Protein AF-A0A9W8CP28-F1 (afdb_monomer_lite)

InterPro domains:
  IPR032880 CSC1/OSCA1-like, N-terminal transmembrane domain [PF13967] (22-167)
  IPR045122 Calcium permeable stress-gated cation channel 1-like [PTHR13018] (22-177)

Organism: NCBI:txid147472

Sequence (177 aa):
MASTSLTDSDSSSTKTNSVHVFLSSLVFNAAISAAILLLFCILRPRFKRVYAPRTYAVERARRSTPISNGLFSWIPAVLRVPDEQIIRRCGLDTYMFLRGMRLMLIISSVVSLLSAATILPINILGSKGLTGLDSLSIGNVDSKSSRLWVHVGFFALAVVWTMWCIVGELRIYTHLR

Radius of gyration: 24.68 Å; chains: 1; bounding box: 68×32×60 Å

pLDDT: mean 82.08, std 12.23, range [45.78, 97.0]

Structure (mmCIF, N/CA/C/O backbone):
data_AF-A0A9W8CP28-F1
#
_entry.id   AF-A0A9W8CP28-F1
#
loop_
_atom_site.group_PDB
_atom_site.id
_atom_site.type_symbol
_atom_site.label_atom_id
_atom_site.label_alt_id
_atom_site.label_comp_id
_atom_site.label_asym_id
_atom_site.label_entity_id
_atom_site.label_seq_id
_atom_site.pdbx_PDB_ins_code
_atom_site.Cartn_x
_atom_site.Cartn_y
_atom_site.Cartn_z
_atom_site.occupancy
_atom_site.B_iso_or_equiv
_atom_site.auth_seq_id
_atom_site.auth_comp_id
_atom_site.auth_asym_id
_atom_site.auth_atom_id
_atom_site.pdbx_PDB_model_num
ATOM 1 N N . MET A 1 1 ? -45.025 -3.515 27.347 1.00 45.78 1 MET A N 1
ATOM 2 C CA . MET A 1 1 ? -43.976 -4.551 27.184 1.00 45.78 1 MET A CA 1
ATOM 3 C C . MET A 1 1 ? -43.840 -5.100 25.755 1.00 45.78 1 MET A C 1
ATOM 5 O O . MET A 1 1 ? -42.853 -5.769 25.507 1.00 45.78 1 MET A O 1
ATOM 9 N N . ALA A 1 2 ? -44.738 -4.802 24.800 1.00 46.94 2 ALA A N 1
ATOM 10 C CA . ALA A 1 2 ? -44.661 -5.332 23.424 1.00 46.94 2 ALA A CA 1
ATOM 11 C C . ALA A 1 2 ? -43.821 -4.494 22.429 1.00 46.94 2 ALA A C 1
ATOM 13 O O . ALA A 1 2 ? -43.570 -4.938 21.317 1.00 46.94 2 ALA A O 1
ATOM 14 N N . SER A 1 3 ? -43.382 -3.290 22.805 1.00 51.31 3 SER A N 1
ATOM 15 C CA . SER A 1 3 ? -42.703 -2.363 21.883 1.00 51.31 3 SER A CA 1
ATOM 16 C C . SER A 1 3 ? -41.205 -2.648 21.698 1.00 51.31 3 SER A C 1
ATOM 18 O O . SER A 1 3 ? -40.625 -2.205 20.716 1.00 51.31 3 SER A O 1
ATOM 20 N N . THR A 1 4 ? -40.579 -3.390 22.617 1.00 54.34 4 THR A N 1
ATOM 21 C CA . THR A 1 4 ? -39.125 -3.638 22.619 1.00 54.34 4 THR A CA 1
ATOM 22 C C . THR A 1 4 ? -38.706 -4.763 21.660 1.00 54.34 4 THR A C 1
ATOM 24 O O . THR A 1 4 ? -37.580 -4.767 21.172 1.00 54.34 4 THR A O 1
ATOM 27 N N . SER A 1 5 ? -39.603 -5.703 21.332 1.00 52.44 5 SER A N 1
ATOM 28 C CA . SER A 1 5 ? -39.292 -6.836 20.440 1.00 52.44 5 SER A CA 1
ATOM 29 C C . SER A 1 5 ? -39.252 -6.454 18.954 1.00 52.44 5 SER A C 1
ATOM 31 O O . SER A 1 5 ? -38.481 -7.034 18.186 1.00 52.44 5 SER A O 1
ATOM 33 N N . LEU A 1 6 ? -40.045 -5.458 18.543 1.00 55.81 6 LEU A N 1
ATOM 34 C CA . LEU A 1 6 ? -40.057 -4.949 17.167 1.00 55.81 6 LEU A CA 1
ATOM 35 C C . LEU A 1 6 ? -38.771 -4.172 16.845 1.00 55.81 6 LEU A C 1
ATOM 37 O O . LEU A 1 6 ? -38.193 -4.359 15.779 1.00 55.81 6 LEU A O 1
ATOM 41 N N . THR A 1 7 ? -38.261 -3.380 17.794 1.00 60.81 7 THR A N 1
ATOM 42 C CA . THR A 1 7 ? -37.027 -2.594 17.621 1.00 60.81 7 THR A CA 1
ATOM 43 C C . THR A 1 7 ? -35.757 -3.451 17.547 1.00 60.81 7 THR A C 1
ATOM 45 O O . THR A 1 7 ? -34.843 -3.132 16.786 1.00 60.81 7 THR A O 1
ATOM 48 N N . ASP A 1 8 ? -35.690 -4.566 18.283 1.00 60.75 8 ASP A N 1
ATOM 49 C CA . ASP A 1 8 ? -34.542 -5.487 18.211 1.00 60.75 8 ASP A CA 1
ATOM 50 C C . ASP A 1 8 ? -34.526 -6.308 16.910 1.00 60.75 8 ASP A C 1
ATOM 52 O O . ASP A 1 8 ? -33.460 -6.586 16.347 1.00 60.75 8 ASP A O 1
ATOM 56 N N . SER A 1 9 ? -35.705 -6.636 16.378 1.00 63.22 9 SER A N 1
ATOM 57 C CA . SER A 1 9 ? -35.840 -7.351 15.103 1.00 63.22 9 SER A CA 1
ATOM 58 C C . SER A 1 9 ? -35.436 -6.470 13.909 1.00 63.22 9 SER A C 1
ATOM 60 O O . SER A 1 9 ? -34.682 -6.914 13.043 1.00 63.22 9 SER A O 1
ATOM 62 N N . ASP A 1 10 ? -35.839 -5.195 13.897 1.00 65.50 10 ASP A N 1
ATOM 63 C CA . ASP A 1 10 ? -35.449 -4.245 12.841 1.00 65.50 10 ASP A CA 1
ATOM 64 C C . ASP A 1 10 ? -33.951 -3.902 12.874 1.00 65.50 10 ASP A C 1
ATOM 66 O O . ASP A 1 10 ? -33.292 -3.812 11.830 1.00 65.50 10 ASP A O 1
ATOM 70 N N . SER A 1 11 ? -33.373 -3.750 14.072 1.00 66.06 11 SER A N 1
ATOM 71 C CA . SER A 1 11 ? -31.951 -3.418 14.209 1.00 66.06 11 SER A CA 1
ATOM 72 C C . SER A 1 11 ? -31.034 -4.583 13.813 1.00 66.06 11 SER A C 1
ATOM 74 O O . SER A 1 11 ? -30.004 -4.366 13.174 1.00 66.06 11 SER A O 1
ATOM 76 N N . SER A 1 12 ? -31.405 -5.826 14.133 1.00 69.25 12 SER A N 1
ATOM 77 C CA . SER A 1 12 ? -30.654 -7.022 13.724 1.00 69.25 12 SER A CA 1
ATOM 78 C C . SER A 1 12 ? -30.769 -7.295 12.218 1.00 69.25 12 SER A C 1
ATOM 80 O O . SER A 1 12 ? -29.756 -7.578 11.567 1.00 69.25 12 SER A O 1
ATOM 82 N N . SER A 1 13 ? -31.958 -7.108 11.636 1.00 73.38 13 SER A N 1
ATOM 83 C CA . SER 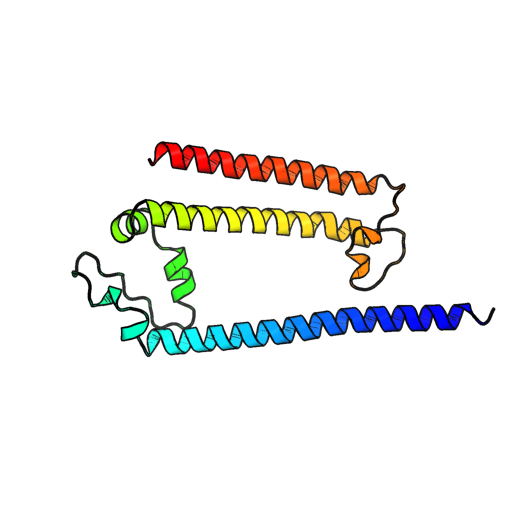A 1 13 ? -32.172 -7.180 10.185 1.00 73.38 13 SER A CA 1
ATOM 84 C C . SER A 1 13 ? -31.322 -6.139 9.442 1.00 73.38 13 SER A C 1
ATOM 86 O O . SER A 1 13 ? -30.549 -6.478 8.550 1.00 73.38 13 SER A O 1
ATOM 88 N N . THR A 1 14 ? -31.333 -4.872 9.866 1.00 74.69 14 THR A N 1
ATOM 89 C CA . THR A 1 14 ? -30.543 -3.809 9.211 1.00 74.69 14 THR A CA 1
ATOM 90 C C . THR A 1 14 ? -29.034 -4.096 9.233 1.00 74.69 14 THR A C 1
ATOM 92 O O . THR A 1 14 ? -28.352 -3.932 8.222 1.00 74.69 14 THR A O 1
ATOM 95 N N . LYS A 1 15 ? -28.499 -4.601 10.353 1.00 74.75 15 LYS A N 1
ATOM 96 C CA . LYS A 1 15 ? -27.067 -4.930 10.489 1.00 74.75 15 LYS A CA 1
ATOM 97 C C . LYS A 1 15 ? -26.629 -6.093 9.598 1.00 74.75 15 LYS A C 1
ATOM 99 O O . LYS A 1 15 ? -25.545 -6.036 9.014 1.00 74.75 15 LYS A O 1
ATOM 104 N N . THR A 1 16 ? -27.456 -7.137 9.489 1.00 79.12 16 THR A N 1
ATOM 105 C CA . THR A 1 16 ? -27.187 -8.268 8.584 1.00 79.12 16 THR A CA 1
ATOM 106 C C . THR A 1 16 ? -27.224 -7.811 7.125 1.00 79.12 16 THR A C 1
ATOM 108 O O . THR A 1 16 ? -26.310 -8.116 6.361 1.00 79.12 16 THR A O 1
ATOM 111 N N . ASN A 1 17 ? -28.179 -6.959 6.753 1.00 86.38 17 ASN A N 1
ATOM 112 C CA . ASN A 1 17 ? -28.223 -6.366 5.418 1.00 86.38 17 ASN A CA 1
ATOM 113 C C . ASN A 1 17 ? -26.945 -5.566 5.087 1.00 86.38 17 ASN A C 1
ATOM 115 O O . ASN A 1 17 ? -26.370 -5.758 4.016 1.00 86.38 17 ASN A O 1
ATOM 119 N N . SER A 1 18 ? -26.425 -4.749 6.011 1.00 86.81 18 SER A N 1
ATOM 120 C CA . SER A 1 18 ? -25.201 -3.956 5.787 1.00 86.81 18 SER A CA 1
ATOM 121 C C . SER A 1 18 ? -23.958 -4.806 5.490 1.00 86.81 18 SER A C 1
ATOM 123 O O . SER A 1 18 ? -23.210 -4.494 4.560 1.00 86.81 18 SER A O 1
ATOM 125 N N . VAL A 1 19 ? -23.733 -5.901 6.234 1.00 88.62 19 VAL A N 1
ATOM 126 C CA . VAL A 1 19 ? -22.593 -6.804 5.961 1.00 88.62 19 VAL A CA 1
ATOM 127 C C . VAL A 1 19 ? -22.745 -7.505 4.610 1.00 88.62 19 VAL A C 1
ATOM 129 O O . VAL A 1 19 ? -21.764 -7.650 3.881 1.00 88.62 19 VAL A O 1
ATOM 132 N N . HIS A 1 20 ? -23.972 -7.881 4.238 1.00 90.75 20 HIS A N 1
ATOM 133 C CA . HIS A 1 20 ? -24.264 -8.513 2.952 1.00 90.75 20 HIS A CA 1
ATOM 134 C C . HIS A 1 20 ? -24.059 -7.556 1.771 1.00 90.75 20 HIS A C 1
ATOM 136 O O . HIS A 1 20 ? -23.476 -7.951 0.758 1.00 90.75 20 HIS A O 1
ATOM 142 N N . VAL A 1 21 ? -24.475 -6.293 1.899 1.00 92.06 21 VAL A N 1
ATOM 143 C CA . VAL A 1 21 ? -24.253 -5.252 0.880 1.00 92.06 21 VAL A CA 1
ATOM 144 C C . VAL A 1 21 ? -22.759 -4.981 0.693 1.00 92.06 21 VAL A C 1
ATOM 146 O O . VAL A 1 21 ? -22.275 -4.916 -0.443 1.00 92.06 21 VAL A O 1
ATOM 149 N N . PHE A 1 22 ? -22.009 -4.886 1.795 1.00 92.88 22 PHE A N 1
ATOM 150 C CA . PHE A 1 22 ? -20.556 -4.726 1.752 1.00 92.88 22 PHE A CA 1
ATOM 151 C C . PHE A 1 22 ? -19.876 -5.913 1.058 1.00 92.88 22 PHE A C 1
ATOM 153 O O . PHE A 1 22 ? -19.086 -5.715 0.135 1.00 92.88 22 PHE A O 1
ATOM 160 N N . LEU A 1 23 ? -20.222 -7.145 1.446 1.00 93.62 23 LEU A N 1
ATOM 161 C CA . LEU A 1 23 ? -19.641 -8.356 0.867 1.00 93.62 23 LEU A CA 1
ATOM 162 C C . LEU A 1 23 ? -19.962 -8.489 -0.628 1.00 93.62 23 LEU A C 1
ATOM 164 O O . LEU A 1 23 ? -19.076 -8.806 -1.419 1.00 93.62 23 LEU A O 1
ATOM 168 N N . SER A 1 24 ? -21.199 -8.188 -1.028 1.00 95.56 24 SER A N 1
ATOM 169 C CA . SER A 1 24 ? -21.618 -8.226 -2.435 1.00 95.56 24 SER A CA 1
ATOM 170 C C . SER A 1 24 ? -20.819 -7.233 -3.279 1.00 95.56 24 SER A C 1
ATOM 172 O O . SER A 1 24 ? -20.309 -7.583 -4.344 1.00 95.56 24 SER A O 1
ATOM 174 N N . SER A 1 25 ? -20.634 -6.012 -2.767 1.00 95.81 25 SER A N 1
ATOM 175 C CA . SER A 1 25 ? -19.831 -4.979 -3.427 1.00 95.81 25 SER A CA 1
ATOM 176 C C . SER A 1 25 ? -18.356 -5.377 -3.508 1.00 95.81 25 SER A C 1
ATOM 178 O O . SER A 1 25 ? -17.718 -5.172 -4.541 1.00 95.81 25 SER A O 1
ATOM 180 N N . LEU A 1 26 ? -17.808 -5.976 -2.448 1.00 95.94 26 LEU A N 1
ATOM 181 C CA . LEU A 1 26 ? -16.424 -6.441 -2.411 1.00 95.94 26 LEU A CA 1
ATOM 182 C C . LEU A 1 26 ? -16.172 -7.527 -3.463 1.00 95.94 26 LEU A C 1
ATOM 184 O O . LEU A 1 26 ? -15.222 -7.417 -4.236 1.00 95.94 26 LEU A O 1
ATOM 188 N N . VAL A 1 27 ? -17.040 -8.541 -3.527 1.00 96.69 27 VAL A N 1
ATOM 189 C CA . VAL A 1 27 ? -16.932 -9.643 -4.497 1.00 96.69 27 VAL A CA 1
ATOM 190 C C . VAL A 1 27 ? -17.072 -9.126 -5.925 1.00 96.69 27 VAL A C 1
ATOM 192 O O . VAL A 1 27 ? -16.262 -9.477 -6.779 1.00 96.69 27 VAL A O 1
ATOM 195 N N . PHE A 1 28 ? -18.050 -8.256 -6.184 1.00 96.88 28 PHE A N 1
ATOM 196 C CA . PHE A 1 28 ? -18.270 -7.686 -7.512 1.00 96.88 28 PHE A CA 1
ATOM 197 C C . PHE A 1 28 ? -17.058 -6.880 -8.006 1.00 96.88 28 PHE A C 1
ATOM 199 O O . PHE A 1 28 ? -16.547 -7.126 -9.101 1.00 96.88 28 PHE A O 1
ATOM 206 N N . ASN A 1 29 ? -16.537 -5.969 -7.178 1.00 96.88 29 ASN A N 1
ATOM 207 C CA . ASN A 1 29 ? -15.361 -5.170 -7.530 1.00 96.88 29 ASN A CA 1
ATOM 208 C C . ASN A 1 29 ? -14.097 -6.035 -7.670 1.00 96.88 29 ASN A C 1
ATOM 210 O O . ASN A 1 29 ? -13.306 -5.834 -8.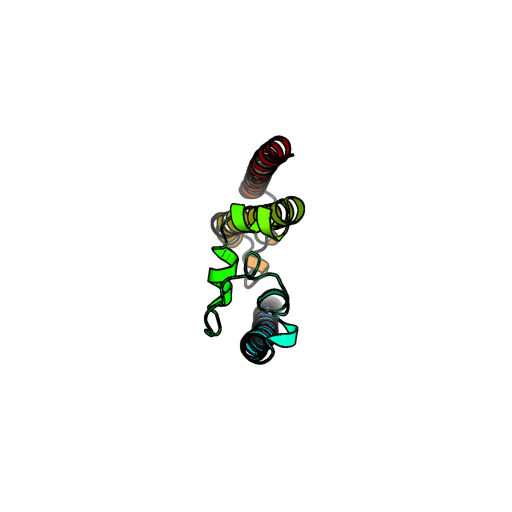595 1.00 96.88 29 ASN A O 1
ATOM 214 N N . ALA A 1 30 ? -13.916 -7.028 -6.795 1.00 97.00 30 ALA A N 1
ATOM 215 C CA . ALA A 1 30 ? -12.800 -7.966 -6.885 1.00 97.00 30 ALA A CA 1
ATOM 216 C C . ALA A 1 30 ? -12.863 -8.811 -8.167 1.00 97.00 30 ALA A C 1
ATOM 218 O O . ALA A 1 30 ? -11.835 -9.006 -8.815 1.00 97.00 30 ALA A O 1
ATOM 219 N N . ALA A 1 31 ? -14.055 -9.257 -8.574 1.00 96.69 31 ALA A N 1
ATOM 220 C CA . ALA A 1 31 ? -14.257 -10.016 -9.804 1.00 96.69 31 ALA A CA 1
ATOM 221 C C . ALA A 1 31 ? -13.914 -9.186 -11.050 1.00 96.69 31 ALA A C 1
ATOM 223 O O . ALA A 1 31 ? -13.198 -9.670 -11.926 1.00 96.69 31 ALA A O 1
ATOM 224 N N . ILE A 1 32 ? -14.353 -7.923 -11.109 1.00 96.81 32 ILE A N 1
ATOM 225 C CA . ILE A 1 32 ? -14.008 -7.009 -12.211 1.00 96.81 32 ILE A CA 1
ATOM 226 C C . ILE A 1 32 ? -12.497 -6.766 -12.261 1.00 96.81 32 ILE A C 1
ATOM 228 O O . ILE A 1 32 ? -11.888 -6.875 -13.326 1.00 96.81 32 ILE A O 1
ATOM 232 N N . SER A 1 33 ? -11.877 -6.488 -11.112 1.00 95.25 33 SER A N 1
ATOM 233 C CA . SER A 1 33 ? -10.426 -6.301 -11.010 1.00 95.25 33 SER A CA 1
ATOM 234 C C . SER A 1 33 ? -9.664 -7.538 -11.500 1.00 95.25 33 SER A C 1
ATOM 236 O O . SER A 1 33 ? -8.766 -7.431 -12.338 1.00 95.25 33 SER A O 1
ATOM 238 N N . ALA A 1 34 ? -10.079 -8.732 -11.067 1.00 94.62 34 ALA A N 1
ATOM 239 C CA . ALA A 1 34 ? -9.494 -9.990 -11.512 1.00 94.62 34 ALA A CA 1
ATOM 240 C C . ALA A 1 34 ? -9.680 -10.210 -13.021 1.00 94.62 34 ALA A C 1
ATOM 242 O O . ALA A 1 34 ? -8.725 -10.587 -13.696 1.00 94.62 34 ALA A O 1
ATOM 243 N N . ALA A 1 35 ? -10.861 -9.924 -13.576 1.00 95.06 35 ALA A N 1
ATOM 244 C CA . ALA A 1 35 ? -11.123 -10.053 -15.007 1.00 95.06 35 ALA A CA 1
ATOM 245 C C . ALA A 1 35 ? -10.216 -9.135 -15.844 1.00 95.06 35 ALA A C 1
ATOM 247 O O . ALA A 1 35 ? -9.621 -9.585 -16.825 1.00 95.06 35 ALA A O 1
ATOM 248 N N . ILE A 1 36 ? -10.045 -7.875 -15.430 1.00 93.19 36 ILE A N 1
ATOM 249 C CA . ILE A 1 36 ? -9.153 -6.918 -16.102 1.00 93.19 36 ILE A CA 1
ATOM 250 C C . ILE A 1 36 ? -7.689 -7.359 -15.981 1.00 93.19 36 ILE A C 1
ATOM 252 O O . ILE A 1 36 ? -6.951 -7.314 -16.967 1.00 93.19 36 ILE A O 1
ATOM 256 N N . LEU A 1 37 ? -7.260 -7.830 -14.806 1.00 91.00 37 LEU A N 1
ATOM 257 C CA . LEU A 1 37 ? -5.903 -8.344 -14.605 1.00 91.00 37 LEU A CA 1
ATOM 258 C C . LEU A 1 37 ? -5.632 -9.588 -15.453 1.00 91.00 37 LEU A C 1
ATOM 260 O O . LEU A 1 37 ? -4.568 -9.687 -16.061 1.00 91.00 37 LEU A O 1
ATOM 264 N N . LEU A 1 38 ? -6.586 -10.514 -15.545 1.00 89.94 38 LEU A N 1
ATOM 265 C CA . LEU A 1 38 ? -6.483 -11.694 -16.404 1.00 89.94 38 LEU A CA 1
ATOM 266 C C . LEU A 1 38 ? -6.416 -11.296 -17.878 1.00 89.94 38 LEU A C 1
ATOM 268 O O . LEU A 1 38 ? -5.544 -11.782 -18.601 1.00 89.94 38 LEU A O 1
ATOM 272 N N . LEU A 1 39 ? -7.264 -10.358 -18.309 1.00 90.38 39 LEU A N 1
ATOM 273 C CA . LEU A 1 39 ? -7.223 -9.811 -19.661 1.00 90.38 39 LEU A CA 1
ATOM 274 C C . LEU A 1 39 ? -5.850 -9.192 -19.954 1.00 90.38 39 LEU A C 1
ATOM 276 O O . LEU A 1 39 ? -5.235 -9.517 -20.968 1.00 90.38 39 LEU A O 1
ATOM 280 N N . PHE A 1 40 ? -5.311 -8.381 -19.042 1.00 87.00 40 PHE A N 1
ATOM 281 C CA . PHE A 1 40 ? -3.965 -7.821 -19.161 1.00 87.00 40 PHE A CA 1
ATOM 282 C C . PHE A 1 40 ? -2.888 -8.912 -19.250 1.00 87.00 40 PHE A C 1
ATOM 284 O O . PHE A 1 40 ? -2.010 -8.842 -20.114 1.00 87.00 40 PHE A O 1
ATOM 291 N N . CYS A 1 41 ? -2.971 -9.952 -18.416 1.00 84.25 41 CYS A N 1
ATOM 292 C CA . CYS A 1 41 ? -2.020 -11.064 -18.424 1.00 84.25 41 CYS A CA 1
ATOM 293 C C . CYS A 1 41 ? -2.050 -11.859 -19.742 1.00 84.25 41 CYS A C 1
ATOM 295 O O . CYS A 1 41 ? -1.010 -12.374 -20.149 1.00 84.25 41 CYS A O 1
ATOM 297 N N . ILE A 1 42 ? -3.196 -11.920 -20.435 1.00 84.31 42 ILE A N 1
ATOM 298 C CA . ILE A 1 42 ? -3.348 -12.564 -21.753 1.00 84.31 42 ILE A CA 1
ATOM 299 C C . ILE A 1 42 ? -2.891 -11.638 -22.894 1.00 84.31 42 ILE A C 1
ATOM 301 O O . ILE A 1 42 ? -2.196 -12.075 -23.815 1.00 84.31 42 ILE A O 1
ATOM 305 N N . LEU A 1 43 ? -3.250 -10.350 -22.848 1.00 83.38 43 LEU A N 1
ATOM 306 C CA . LEU A 1 43 ? -2.917 -9.371 -23.890 1.00 83.38 43 LEU A CA 1
ATOM 307 C C . LEU A 1 43 ? -1.422 -9.034 -23.913 1.00 83.38 43 LEU A C 1
ATOM 309 O O . LEU A 1 43 ? -0.843 -8.906 -24.994 1.00 83.38 43 LEU A O 1
ATOM 313 N N . ARG A 1 44 ? -0.780 -8.942 -22.742 1.00 79.31 44 ARG A N 1
ATOM 314 C CA . ARG A 1 44 ? 0.643 -8.605 -22.589 1.00 79.31 44 ARG A CA 1
ATOM 315 C C . ARG A 1 44 ? 1.584 -9.493 -23.428 1.00 79.31 44 ARG A C 1
ATOM 317 O O . ARG A 1 44 ? 2.392 -8.934 -24.172 1.00 79.31 44 ARG A O 1
ATOM 324 N N . PRO A 1 45 ? 1.539 -10.840 -23.353 1.00 74.75 45 PRO A N 1
ATOM 325 C CA . PRO A 1 45 ? 2.394 -11.701 -24.171 1.00 74.75 45 PRO A CA 1
ATOM 326 C C . PRO A 1 45 ? 1.954 -11.769 -25.641 1.00 74.75 45 PRO A C 1
ATOM 328 O O . PRO A 1 45 ? 2.805 -12.005 -26.501 1.00 74.75 45 PRO A O 1
ATOM 331 N N . ARG A 1 46 ? 0.663 -11.547 -25.940 1.00 76.88 46 ARG A N 1
ATOM 332 C CA . ARG A 1 46 ? 0.101 -11.632 -27.300 1.00 76.88 46 ARG A CA 1
ATOM 333 C C . ARG A 1 46 ? 0.420 -10.396 -28.150 1.00 76.88 46 ARG A C 1
ATOM 335 O O . ARG A 1 46 ? 0.780 -10.536 -29.314 1.00 76.88 46 ARG A O 1
ATOM 342 N N . PHE A 1 47 ? 0.360 -9.195 -27.570 1.00 77.12 47 PHE A N 1
ATOM 343 C CA . PHE A 1 47 ? 0.562 -7.918 -28.269 1.00 77.12 47 PHE A CA 1
ATOM 344 C C . PHE A 1 47 ? 1.869 -7.217 -27.865 1.00 77.12 47 PHE A C 1
ATOM 346 O O . PHE A 1 47 ? 1.883 -6.052 -27.462 1.00 77.12 47 PHE A O 1
ATOM 353 N N . LYS A 1 48 ? 3.009 -7.900 -28.036 1.00 66.38 48 LYS A N 1
ATOM 354 C CA . LYS A 1 48 ? 4.350 -7.354 -27.723 1.00 66.38 48 LYS A CA 1
ATOM 355 C C . LYS A 1 48 ? 4.659 -6.028 -28.433 1.00 66.38 48 LYS A C 1
ATOM 357 O O . LYS A 1 48 ? 5.396 -5.210 -27.893 1.00 66.38 48 LYS A O 1
ATOM 362 N N . ARG A 1 49 ? 4.067 -5.792 -29.610 1.00 66.25 49 ARG A N 1
ATOM 363 C CA . ARG A 1 49 ? 4.206 -4.542 -30.378 1.00 66.25 49 ARG A CA 1
ATOM 364 C C . ARG A 1 49 ? 3.635 -3.318 -29.649 1.00 66.25 49 ARG A C 1
ATOM 366 O O . ARG A 1 49 ? 4.1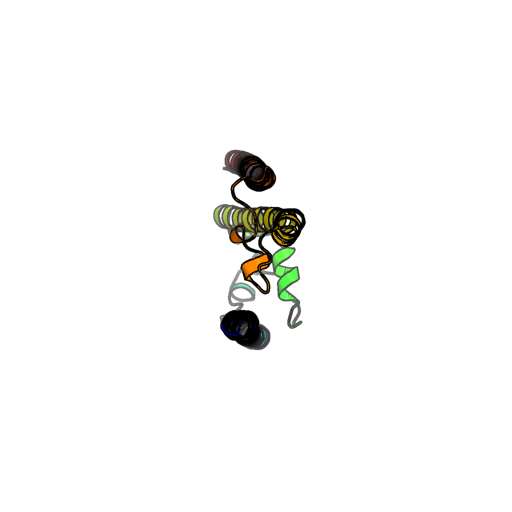88 -2.235 -29.778 1.00 66.25 49 ARG A O 1
ATOM 373 N N . VAL A 1 50 ? 2.556 -3.495 -28.885 1.00 73.88 50 VAL A N 1
ATOM 374 C CA . VAL A 1 50 ? 1.884 -2.410 -28.147 1.00 73.88 50 VAL A CA 1
ATOM 375 C C . VAL A 1 50 ? 2.436 -2.299 -26.723 1.00 73.88 50 VAL A C 1
ATOM 377 O O . VAL A 1 50 ? 2.742 -1.204 -26.267 1.00 73.88 50 VAL A O 1
ATOM 380 N N . TYR A 1 51 ? 2.632 -3.432 -26.038 1.00 71.56 51 TYR A N 1
ATOM 381 C CA . TYR A 1 51 ? 3.010 -3.455 -24.616 1.00 71.56 51 TYR A CA 1
ATOM 382 C C . TYR A 1 51 ? 4.523 -3.499 -24.344 1.00 71.56 51 TYR A C 1
ATOM 384 O O . TYR A 1 51 ? 4.946 -3.236 -23.220 1.00 71.56 51 TYR A O 1
ATOM 392 N N . ALA A 1 52 ? 5.356 -3.836 -25.334 1.00 68.56 52 ALA A N 1
ATOM 393 C CA . ALA A 1 52 ? 6.809 -3.943 -25.173 1.00 68.56 52 ALA A CA 1
ATOM 394 C C . ALA A 1 52 ? 7.620 -3.349 -26.351 1.00 68.56 52 ALA A C 1
ATOM 396 O O . ALA A 1 52 ? 8.597 -3.968 -26.788 1.00 68.56 52 ALA A O 1
ATOM 397 N N . PRO A 1 53 ? 7.298 -2.136 -26.857 1.00 65.12 53 PRO A N 1
ATOM 398 C CA . PRO A 1 53 ? 8.040 -1.530 -27.968 1.00 65.12 53 PRO A CA 1
ATOM 399 C C . PRO A 1 53 ? 9.524 -1.330 -27.624 1.00 65.12 53 PRO A C 1
ATOM 401 O O . PRO A 1 53 ? 10.409 -1.564 -28.447 1.00 65.12 53 PRO A O 1
ATOM 404 N N . ARG A 1 54 ? 9.815 -1.001 -26.358 1.00 62.78 54 ARG A N 1
ATOM 405 C CA . ARG A 1 54 ? 11.176 -0.783 -25.842 1.00 62.78 54 ARG A CA 1
ATOM 406 C C . ARG A 1 54 ? 12.036 -2.052 -25.750 1.00 62.78 54 ARG A C 1
ATOM 408 O O . ARG A 1 54 ? 13.243 -1.944 -25.555 1.00 62.78 54 ARG A O 1
ATOM 415 N N . THR A 1 55 ? 11.457 -3.242 -25.918 1.00 61.38 55 THR A N 1
ATOM 416 C CA . THR A 1 55 ? 12.209 -4.508 -25.897 1.00 61.38 55 THR A CA 1
ATOM 417 C C . THR A 1 55 ? 12.888 -4.805 -27.237 1.00 61.38 55 THR A C 1
ATOM 419 O O . THR A 1 55 ? 13.917 -5.476 -27.251 1.00 61.38 55 THR A O 1
ATOM 422 N N . TYR A 1 56 ? 12.377 -4.279 -28.357 1.00 61.12 56 TYR A N 1
ATOM 423 C CA . TYR A 1 56 ? 12.944 -4.527 -29.691 1.00 61.12 56 TYR A CA 1
ATOM 424 C C . TYR A 1 56 ? 13.381 -3.256 -30.434 1.00 61.12 56 TYR A C 1
ATOM 426 O O . TYR A 1 56 ? 14.351 -3.323 -31.188 1.00 61.12 56 TYR A O 1
ATOM 434 N N . ALA A 1 57 ? 12.733 -2.110 -30.193 1.00 60.91 57 ALA A N 1
ATOM 435 C CA . ALA A 1 57 ? 12.998 -0.857 -30.910 1.00 60.91 57 ALA A CA 1
ATOM 436 C C . ALA A 1 57 ? 14.211 -0.064 -30.385 1.00 60.91 57 ALA A C 1
ATOM 438 O O . ALA A 1 57 ? 14.613 0.918 -30.996 1.00 60.91 57 ALA A O 1
ATOM 439 N N . VAL A 1 58 ? 14.785 -0.467 -29.247 1.00 60.91 58 VAL A N 1
ATOM 440 C CA . VAL A 1 58 ? 15.917 0.216 -28.604 1.00 60.91 58 VAL A CA 1
ATOM 441 C C . VAL A 1 58 ? 17.222 -0.553 -28.872 1.00 60.91 58 VAL A C 1
ATOM 443 O O . VAL A 1 58 ? 17.204 -1.787 -28.961 1.00 60.91 58 VAL A O 1
ATOM 446 N N . GLU A 1 59 ? 18.338 0.182 -28.987 1.00 58.91 59 GLU A N 1
ATOM 447 C CA . GLU A 1 59 ? 19.727 -0.303 -29.108 1.00 58.91 59 GLU A CA 1
ATOM 448 C C . GLU A 1 59 ? 19.983 -1.546 -28.239 1.00 58.91 59 GLU A C 1
ATOM 450 O O . GLU A 1 59 ? 19.563 -1.594 -27.077 1.00 58.91 59 GLU A O 1
ATOM 455 N N . ARG A 1 60 ? 20.706 -2.549 -28.762 1.00 59.41 60 ARG A N 1
ATOM 456 C CA . ARG A 1 60 ? 20.909 -3.858 -28.100 1.00 59.41 60 ARG A CA 1
ATOM 457 C C . ARG A 1 60 ? 21.454 -3.726 -26.668 1.00 59.41 60 ARG A C 1
ATOM 459 O O . ARG A 1 60 ? 21.062 -4.502 -25.803 1.00 59.41 60 ARG A O 1
ATOM 466 N N . ALA A 1 61 ? 22.261 -2.694 -26.404 1.00 58.84 61 ALA A N 1
ATOM 467 C CA . ALA A 1 61 ? 22.826 -2.363 -25.092 1.00 58.84 61 ALA A CA 1
ATOM 468 C C . ALA A 1 61 ? 21.824 -1.768 -24.073 1.00 58.84 61 ALA A C 1
ATOM 470 O O . ALA A 1 61 ? 22.099 -1.753 -22.874 1.00 58.84 61 ALA A O 1
ATOM 471 N N . ARG A 1 62 ? 20.664 -1.272 -24.524 1.00 60.00 62 ARG A N 1
ATOM 472 C CA . ARG A 1 62 ? 19.594 -0.682 -23.693 1.00 60.00 62 ARG A CA 1
ATOM 473 C C . ARG A 1 62 ? 18.312 -1.531 -23.664 1.00 60.00 62 ARG A C 1
ATOM 475 O O . ARG A 1 62 ? 17.360 -1.151 -22.981 1.00 60.00 62 ARG A O 1
ATOM 482 N N . ARG A 1 63 ? 18.267 -2.691 -24.336 1.00 64.88 63 ARG A N 1
ATOM 483 C CA . ARG A 1 63 ? 17.106 -3.609 -24.313 1.00 64.88 63 ARG A CA 1
ATOM 484 C C . ARG A 1 63 ? 16.863 -4.181 -22.919 1.00 64.88 63 ARG A C 1
ATOM 486 O O . ARG A 1 63 ? 17.808 -4.515 -22.200 1.00 64.88 63 ARG A O 1
ATOM 493 N N . SER A 1 64 ? 15.605 -4.224 -22.486 1.00 62.38 64 SER A N 1
ATOM 494 C CA . SER A 1 64 ? 15.204 -4.916 -21.254 1.00 62.38 64 SER A CA 1
ATOM 495 C C . SER A 1 64 ? 15.302 -6.429 -21.453 1.00 62.38 64 SER A C 1
ATOM 497 O O . SER A 1 64 ? 15.083 -6.922 -22.561 1.00 62.38 64 SER A O 1
ATOM 499 N N . THR A 1 65 ? 15.666 -7.170 -20.402 1.00 63.16 65 THR A N 1
ATOM 500 C CA . THR A 1 65 ? 15.670 -8.635 -20.461 1.00 63.16 65 THR A CA 1
ATOM 501 C C . THR A 1 65 ? 14.253 -9.129 -20.773 1.00 63.16 65 THR A C 1
ATOM 503 O O . THR A 1 65 ? 13.278 -8.590 -20.237 1.00 63.16 65 THR A O 1
ATOM 506 N N . PRO A 1 66 ? 14.097 -10.112 -21.676 1.00 61.62 66 PRO A N 1
ATOM 507 C CA . PRO A 1 66 ? 12.785 -10.651 -21.990 1.00 61.62 66 PRO A CA 1
ATOM 508 C C . PRO A 1 66 ? 12.208 -11.315 -20.737 1.00 61.62 66 PRO A C 1
ATOM 510 O O . PRO A 1 66 ? 12.786 -12.246 -20.181 1.00 61.62 66 PRO A O 1
ATOM 513 N N . ILE A 1 67 ? 11.067 -10.808 -20.278 1.00 66.00 67 ILE A N 1
ATOM 514 C CA . ILE A 1 67 ? 10.338 -11.371 -19.141 1.00 66.00 67 ILE A CA 1
ATOM 515 C C . ILE A 1 67 ? 9.700 -12.688 -19.599 1.00 66.00 67 ILE A C 1
ATOM 517 O O . ILE A 1 67 ? 9.156 -12.752 -20.703 1.00 66.00 67 ILE A O 1
ATOM 521 N N . SER A 1 68 ? 9.758 -13.734 -18.769 1.00 66.88 68 SER A N 1
ATOM 522 C CA . SER A 1 68 ? 9.178 -15.040 -19.106 1.00 66.88 68 SER A CA 1
ATOM 523 C C . SER A 1 68 ? 7.673 -14.931 -19.393 1.00 66.88 68 SER A C 1
ATOM 525 O O . SER A 1 68 ? 6.993 -14.049 -18.869 1.00 66.88 68 SER A O 1
ATOM 527 N N . ASN A 1 69 ? 7.128 -15.832 -20.214 1.00 64.19 69 ASN A N 1
ATOM 528 C CA . ASN A 1 69 ? 5.730 -15.778 -20.673 1.00 64.19 69 ASN A CA 1
ATOM 529 C C . ASN A 1 69 ? 4.692 -16.230 -19.616 1.00 64.19 69 ASN A C 1
ATOM 531 O O . ASN A 1 69 ? 3.549 -16.500 -19.969 1.00 64.19 69 ASN A O 1
ATOM 535 N N . GLY A 1 70 ? 5.066 -16.353 -18.338 1.00 72.38 70 GLY A N 1
ATOM 536 C CA . GLY A 1 70 ? 4.120 -16.703 -17.274 1.00 72.38 70 GLY A CA 1
ATOM 537 C C . GLY A 1 70 ? 3.067 -15.611 -17.047 1.00 72.38 70 GLY A C 1
ATOM 538 O O . GLY A 1 70 ? 3.361 -14.423 -17.170 1.00 72.38 70 GLY A O 1
ATOM 539 N N . LEU A 1 71 ? 1.845 -16.000 -16.669 1.00 69.19 71 LEU A N 1
ATOM 540 C CA . LEU A 1 71 ? 0.735 -15.059 -16.441 1.00 69.19 71 LEU A CA 1
ATOM 541 C C . LEU A 1 71 ? 1.065 -14.012 -15.359 1.00 69.19 71 LEU A C 1
ATOM 543 O O . LEU A 1 71 ? 0.791 -12.833 -15.543 1.00 69.19 71 LEU A O 1
ATOM 547 N N . PHE A 1 72 ? 1.754 -14.412 -14.287 1.00 77.25 72 PHE A N 1
ATOM 548 C CA . PHE A 1 72 ? 2.165 -13.521 -13.190 1.00 77.25 72 PHE A CA 1
ATOM 549 C C . PHE A 1 72 ? 3.679 -13.306 -13.094 1.00 77.25 72 PHE A C 1
ATOM 551 O O . PHE A 1 72 ? 4.155 -12.673 -12.155 1.00 77.25 72 PHE A O 1
ATOM 558 N N . SER A 1 73 ? 4.462 -13.796 -14.060 1.00 78.06 73 SER A N 1
ATOM 559 C CA . SER A 1 73 ? 5.931 -13.687 -14.031 1.00 78.06 73 SER A CA 1
ATOM 560 C C . SER A 1 73 ? 6.436 -12.241 -14.080 1.00 78.06 73 SER A C 1
ATOM 562 O O . SER A 1 73 ? 7.577 -11.962 -13.716 1.00 78.06 73 SER A O 1
ATOM 564 N N . TRP A 1 74 ? 5.588 -11.313 -14.526 1.00 78.88 74 TRP A N 1
ATOM 565 C CA . TRP A 1 74 ? 5.906 -9.896 -14.628 1.00 78.88 74 TRP A CA 1
ATOM 566 C C . TRP A 1 74 ? 5.952 -9.191 -13.277 1.00 78.88 74 TRP A C 1
ATOM 568 O O . TRP A 1 74 ? 6.738 -8.263 -13.133 1.00 78.88 74 TRP A O 1
ATOM 578 N N . ILE A 1 75 ? 5.185 -9.648 -12.284 1.00 81.94 75 ILE A N 1
ATOM 579 C CA . ILE A 1 75 ? 5.153 -9.044 -10.946 1.00 81.94 75 ILE A CA 1
ATOM 580 C C . ILE A 1 75 ? 6.536 -9.127 -10.277 1.00 81.94 75 ILE A C 1
ATOM 582 O O . ILE A 1 75 ? 7.114 -8.079 -9.982 1.00 81.94 75 ILE A O 1
ATOM 586 N N . PRO A 1 76 ? 7.146 -10.320 -10.091 1.00 78.44 76 PRO A N 1
ATOM 587 C CA . PRO A 1 76 ? 8.480 -10.403 -9.509 1.00 78.44 76 PRO A CA 1
ATOM 588 C C . PRO A 1 76 ? 9.543 -9.802 -10.432 1.00 78.44 76 PRO A C 1
ATOM 590 O O . PRO A 1 76 ? 10.532 -9.279 -9.935 1.00 78.44 76 PRO A O 1
ATOM 593 N N . ALA A 1 77 ? 9.353 -9.840 -11.756 1.00 78.75 77 ALA A N 1
ATOM 594 C CA . ALA A 1 77 ? 10.294 -9.227 -12.690 1.00 78.75 77 ALA A CA 1
ATOM 595 C C . ALA A 1 77 ? 10.343 -7.698 -12.557 1.00 78.75 77 ALA A C 1
ATOM 597 O O . ALA A 1 77 ? 11.417 -7.131 -12.703 1.00 78.75 77 ALA A O 1
ATOM 598 N N . VAL A 1 78 ? 9.213 -7.046 -12.265 1.00 80.69 78 VAL A N 1
ATOM 599 C CA . VAL A 1 78 ? 9.135 -5.595 -12.030 1.00 80.69 78 VAL A CA 1
ATOM 600 C C . VAL A 1 78 ? 9.644 -5.233 -10.635 1.00 80.69 78 VAL A C 1
ATOM 602 O O . VAL A 1 78 ? 10.359 -4.249 -10.486 1.00 80.69 78 VAL A O 1
ATOM 605 N N . LEU A 1 79 ? 9.333 -6.042 -9.619 1.00 79.81 79 LEU A N 1
ATOM 606 C CA . LEU A 1 79 ? 9.749 -5.768 -8.239 1.00 79.81 79 LEU A CA 1
ATOM 607 C C . LEU A 1 79 ? 11.230 -6.067 -7.961 1.00 79.81 79 LEU A C 1
ATOM 609 O O . LEU A 1 79 ? 11.788 -5.513 -7.020 1.00 79.81 79 LEU A O 1
ATOM 613 N N . ARG A 1 80 ? 11.867 -6.949 -8.742 1.00 80.50 80 ARG A N 1
ATOM 614 C CA . ARG A 1 80 ? 13.283 -7.335 -8.579 1.00 80.50 80 ARG A CA 1
ATOM 615 C C . ARG A 1 80 ? 14.237 -6.591 -9.515 1.00 80.50 80 ARG A C 1
ATOM 617 O O . ARG A 1 80 ? 15.392 -6.998 -9.634 1.00 80.50 80 ARG A O 1
ATOM 624 N N . VAL A 1 81 ? 13.781 -5.551 -10.216 1.00 81.81 81 VAL A N 1
ATOM 625 C CA . VAL A 1 81 ? 14.689 -4.748 -11.047 1.00 81.81 81 VAL A CA 1
ATOM 626 C C . VAL A 1 81 ? 15.674 -4.025 -10.122 1.00 81.81 81 VAL A C 1
ATOM 628 O O . VAL A 1 81 ? 15.221 -3.335 -9.213 1.00 81.81 81 VAL A O 1
ATOM 631 N N . PRO A 1 82 ? 16.994 -4.170 -10.330 1.00 83.88 82 PRO A N 1
ATOM 632 C CA . PRO A 1 82 ? 17.978 -3.495 -9.497 1.00 83.88 82 PRO A CA 1
ATOM 633 C C . PRO A 1 82 ? 17.977 -1.988 -9.763 1.00 83.88 82 PRO A C 1
ATOM 635 O O . PRO A 1 82 ? 17.858 -1.540 -10.911 1.00 83.88 82 PRO A O 1
ATOM 638 N N . ASP A 1 83 ? 18.138 -1.224 -8.689 1.00 85.75 83 ASP A N 1
ATOM 639 C CA . ASP A 1 83 ? 18.058 0.234 -8.660 1.00 85.75 83 ASP A CA 1
ATOM 640 C C . ASP A 1 83 ? 19.013 0.891 -9.675 1.00 85.75 83 ASP A C 1
ATOM 642 O O . ASP A 1 83 ? 18.631 1.820 -10.392 1.00 85.75 83 ASP A O 1
ATOM 646 N N . GLU A 1 84 ? 20.221 0.345 -9.853 1.00 84.50 84 GLU A N 1
ATOM 647 C CA . GLU A 1 84 ? 21.226 0.867 -10.789 1.00 84.50 84 GLU A CA 1
ATOM 648 C C . GLU A 1 84 ? 20.760 0.769 -12.248 1.00 84.50 84 GLU A C 1
ATOM 650 O O . GLU A 1 84 ? 21.044 1.640 -13.078 1.00 84.50 84 GLU A O 1
ATOM 655 N N . GLN A 1 85 ? 20.016 -0.291 -12.586 1.00 82.81 85 GLN A N 1
ATOM 656 C CA . GLN A 1 85 ? 19.464 -0.447 -13.931 1.00 82.81 85 GLN A CA 1
ATOM 657 C C . GLN A 1 85 ? 18.328 0.539 -14.189 1.00 82.81 85 GLN A C 1
ATOM 659 O O . GLN A 1 85 ? 18.194 1.006 -15.324 1.00 82.81 85 GLN A O 1
ATOM 664 N N . ILE A 1 86 ? 17.535 0.867 -13.166 1.00 85.19 86 ILE A N 1
ATOM 665 C CA . ILE A 1 86 ? 16.464 1.865 -13.260 1.00 85.19 86 ILE A CA 1
ATOM 666 C C . ILE A 1 86 ? 17.080 3.238 -13.532 1.00 85.19 86 ILE A C 1
ATOM 668 O O . ILE A 1 86 ? 16.703 3.882 -14.511 1.00 85.19 86 ILE A O 1
ATOM 672 N N . ILE A 1 87 ? 18.096 3.632 -12.758 1.00 85.88 87 ILE A N 1
ATOM 673 C CA . ILE A 1 87 ? 18.788 4.919 -12.926 1.00 85.88 87 ILE A CA 1
ATOM 674 C C . ILE A 1 87 ? 19.397 5.027 -14.331 1.00 85.88 87 ILE A C 1
ATOM 676 O O . ILE A 1 87 ? 19.189 6.017 -15.030 1.00 85.88 87 ILE A O 1
ATOM 680 N N . ARG A 1 88 ? 20.090 3.984 -14.806 1.00 84.44 88 ARG A N 1
ATOM 681 C CA . ARG A 1 88 ? 20.756 4.002 -16.120 1.00 84.44 88 ARG A CA 1
ATOM 682 C C . ARG A 1 88 ? 19.784 4.003 -17.311 1.00 84.44 88 ARG A C 1
ATOM 684 O O . ARG A 1 88 ? 20.127 4.521 -18.375 1.00 84.44 88 ARG A O 1
ATOM 691 N N . ARG A 1 89 ? 18.606 3.377 -17.184 1.00 82.00 89 ARG A N 1
ATOM 692 C CA . ARG A 1 89 ? 17.641 3.206 -18.294 1.00 82.00 89 ARG A CA 1
ATOM 693 C C . ARG A 1 89 ? 16.544 4.267 -18.312 1.00 82.00 89 ARG A C 1
ATOM 695 O O . ARG A 1 89 ? 16.156 4.696 -19.396 1.00 82.00 89 ARG A O 1
ATOM 702 N N . CYS A 1 90 ? 16.036 4.640 -17.143 1.00 83.75 90 CYS A N 1
ATOM 703 C CA . CYS A 1 90 ? 14.892 5.536 -16.969 1.00 83.75 90 CYS A CA 1
ATOM 704 C C . CYS A 1 90 ? 15.289 6.906 -16.404 1.00 83.75 90 CYS A C 1
ATOM 706 O O . CYS A 1 90 ? 14.493 7.835 -16.470 1.00 83.75 90 CYS A O 1
ATOM 708 N N . GLY A 1 91 ? 16.521 7.049 -15.913 1.00 88.81 91 GLY A N 1
ATOM 709 C CA . GLY A 1 91 ? 17.011 8.281 -15.311 1.00 88.81 91 GLY A CA 1
ATOM 710 C C . GLY A 1 91 ? 16.753 8.352 -13.807 1.00 88.81 91 GLY A C 1
ATOM 711 O O . GLY A 1 91 ? 16.044 7.529 -13.223 1.00 88.81 91 GLY A O 1
ATOM 712 N N . LEU A 1 92 ? 17.357 9.366 -13.189 1.00 88.62 92 LEU A N 1
ATOM 713 C CA . LEU A 1 92 ? 17.298 9.599 -11.746 1.00 88.62 92 LEU A CA 1
ATOM 714 C C . LEU A 1 92 ? 15.878 9.948 -11.265 1.00 88.62 92 LEU A C 1
ATOM 716 O O . LEU A 1 92 ? 15.453 9.461 -10.224 1.00 88.62 92 LEU A O 1
ATOM 720 N N . ASP A 1 93 ? 15.123 10.725 -12.044 1.00 89.88 93 ASP A N 1
ATOM 721 C CA . ASP A 1 93 ? 13.757 11.146 -11.697 1.00 89.88 93 ASP A CA 1
ATOM 722 C C . ASP A 1 93 ? 12.786 9.957 -11.572 1.00 89.88 93 ASP A C 1
ATOM 724 O O . ASP A 1 93 ? 12.102 9.794 -10.562 1.00 89.88 93 ASP A O 1
ATOM 728 N N . THR A 1 94 ? 12.804 9.035 -12.544 1.00 89.25 94 THR A N 1
ATOM 729 C CA . THR A 1 94 ? 11.975 7.819 -12.477 1.00 89.25 94 THR A CA 1
ATOM 730 C C . THR A 1 94 ? 12.367 6.927 -11.301 1.00 89.25 94 THR A C 1
ATOM 732 O O . THR A 1 94 ? 11.499 6.329 -10.665 1.00 89.25 94 THR A O 1
ATOM 735 N N . TYR A 1 95 ? 13.666 6.836 -10.999 1.00 89.88 95 TYR A N 1
ATOM 736 C CA . TYR A 1 95 ? 14.141 6.120 -9.820 1.00 89.88 95 TYR A CA 1
ATOM 737 C C . TYR A 1 95 ? 13.564 6.723 -8.531 1.00 89.88 95 TYR A C 1
ATOM 739 O O . TYR A 1 95 ? 12.997 5.989 -7.722 1.00 89.88 95 TYR A O 1
ATOM 747 N N . MET A 1 96 ? 13.629 8.049 -8.375 1.00 88.06 96 MET A N 1
ATOM 748 C CA . MET A 1 96 ? 13.075 8.752 -7.213 1.00 88.06 96 MET A CA 1
ATOM 749 C C . MET A 1 96 ? 11.562 8.533 -7.078 1.00 88.06 96 MET A C 1
ATOM 751 O O . MET A 1 96 ? 11.082 8.239 -5.984 1.00 88.06 96 MET A O 1
ATOM 755 N N . PHE A 1 97 ? 10.815 8.579 -8.184 1.00 90.06 97 PHE A N 1
ATOM 756 C CA . PHE A 1 97 ? 9.375 8.311 -8.178 1.00 90.06 97 PHE A CA 1
ATOM 757 C C . PHE A 1 97 ? 9.038 6.884 -7.712 1.00 90.06 97 PHE A C 1
ATOM 759 O O . PHE A 1 97 ? 8.222 6.699 -6.807 1.00 90.06 97 PHE A O 1
ATOM 766 N N . LEU A 1 98 ? 9.691 5.865 -8.285 1.00 90.50 98 LEU A N 1
ATOM 767 C CA . LEU A 1 98 ? 9.454 4.461 -7.921 1.00 90.50 98 LEU A CA 1
ATOM 768 C C . LEU A 1 98 ? 9.817 4.175 -6.464 1.00 90.50 98 LEU A C 1
ATOM 770 O O . LEU A 1 98 ? 9.116 3.432 -5.770 1.00 90.50 98 LEU A O 1
ATOM 774 N N . ARG A 1 99 ? 10.903 4.785 -5.992 1.00 90.19 99 ARG A N 1
ATOM 775 C CA . ARG A 1 99 ? 11.349 4.659 -4.613 1.00 90.19 99 ARG A CA 1
ATOM 776 C C . ARG A 1 99 ? 10.356 5.306 -3.638 1.00 90.19 99 ARG A C 1
ATOM 778 O O . ARG A 1 99 ? 9.967 4.668 -2.660 1.00 90.19 99 ARG A O 1
ATOM 785 N N . GLY A 1 100 ? 9.830 6.486 -3.976 1.00 91.12 100 GLY A N 1
ATOM 786 C CA . GLY A 1 100 ? 8.750 7.144 -3.237 1.00 91.12 100 GLY A CA 1
ATOM 787 C C . GLY A 1 100 ? 7.468 6.308 -3.172 1.00 91.12 100 GLY A C 1
ATOM 788 O O . GLY A 1 100 ? 6.904 6.128 -2.093 1.00 91.12 100 GLY A O 1
ATOM 789 N N . MET A 1 101 ? 7.045 5.708 -4.290 1.00 92.69 101 MET A N 1
ATOM 790 C CA . MET A 1 101 ? 5.897 4.788 -4.301 1.00 92.69 101 MET A CA 1
ATOM 791 C C . MET A 1 101 ? 6.116 3.585 -3.377 1.00 92.69 101 MET A C 1
ATOM 793 O O . MET A 1 101 ? 5.219 3.209 -2.621 1.00 92.69 101 MET A O 1
ATOM 797 N N . ARG A 1 102 ? 7.313 2.986 -3.404 1.00 91.19 102 ARG A N 1
ATOM 798 C CA . ARG A 1 102 ? 7.663 1.864 -2.5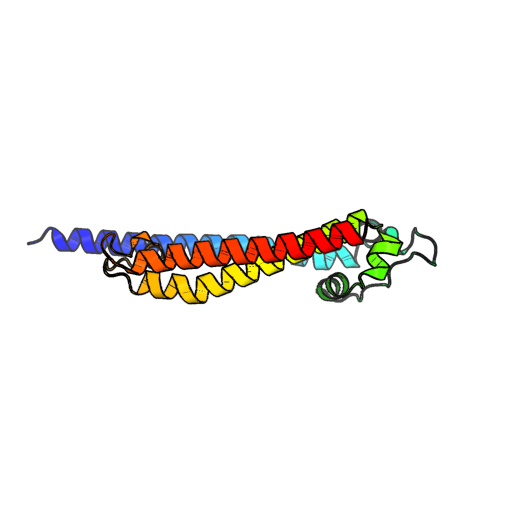25 1.00 91.19 102 ARG A CA 1
ATOM 799 C C . ARG A 1 102 ? 7.609 2.271 -1.054 1.00 91.19 102 ARG A C 1
ATOM 801 O O . ARG A 1 102 ? 7.071 1.517 -0.247 1.00 91.19 102 ARG A O 1
ATOM 808 N N . LEU A 1 103 ? 8.105 3.459 -0.711 1.00 94.19 103 LEU A N 1
ATOM 809 C CA . LEU A 1 103 ? 8.018 3.997 0.645 1.00 94.19 103 LEU A CA 1
ATOM 810 C C . LEU A 1 103 ? 6.560 4.179 1.091 1.00 94.19 103 LEU A C 1
ATOM 812 O O . LEU A 1 103 ? 6.204 3.742 2.183 1.00 94.19 103 LEU A O 1
ATOM 816 N N . MET A 1 104 ? 5.705 4.765 0.245 1.00 94.62 104 MET A N 1
ATOM 817 C CA . MET A 1 104 ? 4.278 4.944 0.553 1.00 94.62 104 MET A CA 1
ATOM 818 C C . MET A 1 104 ? 3.581 3.604 0.809 1.00 94.62 104 MET A C 1
ATOM 820 O O . MET A 1 104 ? 2.818 3.484 1.768 1.00 94.62 104 MET A O 1
ATOM 824 N N . LEU A 1 105 ? 3.883 2.580 0.002 1.00 94.56 105 LEU A N 1
ATOM 825 C CA . LEU A 1 105 ? 3.362 1.226 0.204 1.00 94.56 105 LEU A CA 1
ATOM 826 C C . LEU A 1 105 ? 3.846 0.616 1.524 1.00 94.56 105 LEU A C 1
ATOM 828 O O . LEU A 1 105 ? 3.043 0.040 2.255 1.00 94.56 105 LEU A O 1
ATOM 832 N N . ILE A 1 106 ? 5.130 0.773 1.865 1.00 93.88 106 ILE A N 1
ATOM 833 C CA . ILE A 1 106 ? 5.683 0.276 3.132 1.00 93.88 106 ILE A CA 1
ATOM 834 C C . ILE A 1 106 ? 4.993 0.963 4.313 1.00 93.88 106 ILE A C 1
ATOM 836 O O . ILE A 1 106 ? 4.459 0.274 5.179 1.00 93.88 106 ILE A O 1
ATOM 840 N N . ILE A 1 107 ? 4.929 2.297 4.324 1.00 95.50 107 ILE A N 1
ATOM 841 C CA . ILE A 1 107 ? 4.295 3.064 5.406 1.00 95.50 107 ILE A CA 1
ATOM 842 C C . ILE A 1 107 ? 2.822 2.665 5.561 1.00 95.50 107 ILE A C 1
ATOM 844 O O . ILE A 1 107 ? 2.383 2.361 6.670 1.00 95.50 107 ILE A O 1
ATOM 848 N N . SER A 1 108 ? 2.074 2.608 4.455 1.00 95.25 108 SER A N 1
ATOM 849 C CA . SER A 1 108 ? 0.664 2.212 4.467 1.00 95.25 108 SER A CA 1
ATOM 850 C C . SER A 1 108 ? 0.478 0.784 4.989 1.00 95.25 108 SER A C 1
ATOM 852 O O . SER A 1 108 ? -0.372 0.561 5.848 1.00 95.25 108 SER A O 1
ATOM 854 N N . SER A 1 109 ? 1.307 -0.168 4.547 1.00 95.56 109 SER A N 1
ATOM 855 C CA . SER A 1 109 ? 1.219 -1.568 4.982 1.00 95.56 109 SER A CA 1
ATOM 856 C C . SER A 1 109 ? 1.523 -1.749 6.472 1.00 95.56 109 SER A C 1
ATOM 858 O O . SER A 1 109 ? 0.784 -2.447 7.164 1.00 95.56 109 SER A O 1
ATOM 860 N N . VAL A 1 110 ? 2.555 -1.076 6.991 1.00 95.31 110 VAL A N 1
ATOM 861 C CA . VAL A 1 110 ? 2.940 -1.151 8.407 1.00 95.31 110 VAL A CA 1
ATOM 862 C C . VAL A 1 110 ? 1.856 -0.533 9.287 1.00 95.31 110 VAL A C 1
ATOM 864 O O . VAL A 1 110 ? 1.405 -1.168 10.237 1.00 95.31 110 VAL A O 1
ATOM 867 N N . VAL A 1 111 ? 1.377 0.671 8.955 1.00 94.81 111 VAL A N 1
ATOM 868 C CA . VAL A 1 111 ? 0.313 1.333 9.730 1.00 94.81 111 VAL A CA 1
ATOM 869 C C . VAL A 1 111 ? -1.003 0.554 9.638 1.00 94.81 111 VAL A C 1
ATOM 871 O O . VAL A 1 111 ? -1.700 0.409 10.642 1.00 94.81 111 VAL A O 1
ATOM 874 N N . SER A 1 112 ? -1.340 0.000 8.470 1.00 94.38 112 SER A N 1
ATOM 875 C CA . SER A 1 112 ? -2.529 -0.841 8.289 1.00 94.38 112 SER A CA 1
ATOM 876 C C . SER A 1 112 ? -2.455 -2.123 9.123 1.00 94.38 112 SER A C 1
ATOM 878 O O . SER A 1 112 ? -3.418 -2.453 9.810 1.00 94.38 112 SER A O 1
ATOM 880 N N . LEU A 1 113 ? -1.310 -2.809 9.148 1.00 95.38 113 LEU A N 1
ATOM 881 C CA . LEU A 1 113 ? -1.140 -4.021 9.950 1.00 95.38 113 LEU A CA 1
ATOM 882 C C . LEU A 1 113 ? -1.194 -3.721 11.453 1.00 95.38 113 LEU A C 1
ATOM 884 O O . LEU A 1 113 ? -1.885 -4.414 12.198 1.00 95.38 113 LEU A O 1
ATOM 888 N N . LEU A 1 114 ? -0.504 -2.668 11.901 1.00 93.56 114 LEU A N 1
ATOM 889 C CA . LEU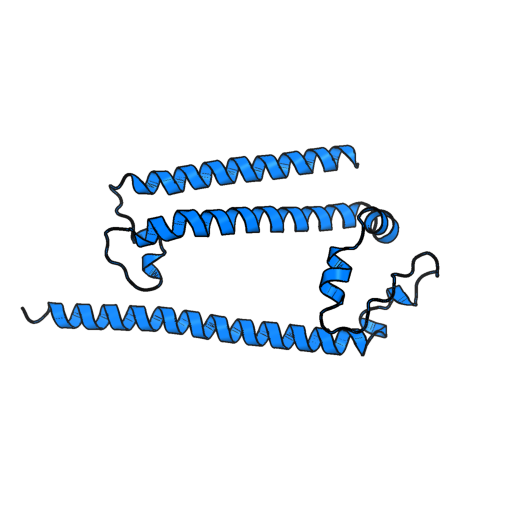 A 1 114 ? -0.507 -2.270 13.308 1.00 93.56 114 LEU A CA 1
ATOM 890 C C . LEU A 1 114 ? -1.892 -1.792 13.763 1.00 93.56 114 LEU A C 1
ATOM 892 O O . LEU A 1 114 ? -2.318 -2.130 14.866 1.00 93.56 114 LEU A O 1
ATOM 896 N N . SER A 1 115 ? -2.618 -1.051 12.921 1.00 91.50 115 SER A N 1
ATOM 897 C CA . SER A 1 115 ? -3.994 -0.631 13.226 1.00 91.50 115 SER A CA 1
ATOM 898 C C . SER A 1 115 ? -4.949 -1.822 13.263 1.00 91.50 115 SER A C 1
ATOM 900 O O . SER A 1 115 ? -5.740 -1.926 14.196 1.00 91.50 115 SER A O 1
ATOM 902 N N . ALA A 1 116 ? -4.835 -2.771 12.331 1.00 91.69 116 ALA A N 1
ATOM 903 C CA . ALA A 1 116 ? -5.621 -3.999 12.368 1.00 91.69 116 ALA A CA 1
ATOM 904 C C . ALA A 1 116 ? -5.349 -4.821 13.641 1.00 91.69 116 ALA A C 1
ATOM 906 O O . ALA A 1 116 ? -6.280 -5.334 14.254 1.00 91.69 116 ALA A O 1
ATOM 907 N N . ALA A 1 117 ? -4.089 -4.903 14.077 1.00 90.88 117 ALA A N 1
ATOM 908 C CA . ALA A 1 117 ? -3.702 -5.662 15.263 1.00 90.88 117 ALA A CA 1
ATOM 909 C C . ALA A 1 117 ? -4.098 -4.994 16.592 1.00 90.88 117 ALA A C 1
ATOM 911 O O . ALA A 1 117 ? -4.317 -5.693 17.576 1.00 90.88 117 ALA A O 1
ATOM 912 N N . THR A 1 118 ? -4.173 -3.660 16.647 1.00 88.56 118 THR A N 1
ATOM 913 C CA . THR A 1 118 ? -4.400 -2.917 17.902 1.00 88.56 118 THR A CA 1
ATOM 914 C C . THR A 1 118 ? -5.783 -2.277 17.983 1.00 88.56 118 THR A C 1
ATOM 916 O O . THR A 1 118 ? -6.487 -2.471 18.969 1.00 88.56 118 THR A O 1
ATOM 919 N N . ILE A 1 119 ? -6.216 -1.551 16.951 1.00 87.75 119 ILE A N 1
ATOM 920 C CA . ILE A 1 119 ? -7.464 -0.777 16.970 1.00 87.75 119 ILE A CA 1
ATOM 921 C C . ILE A 1 119 ? -8.689 -1.685 16.832 1.00 87.75 119 ILE A C 1
ATOM 923 O O . ILE A 1 119 ? -9.664 -1.492 17.557 1.00 87.75 119 ILE A O 1
ATOM 927 N N . LEU A 1 120 ? -8.651 -2.696 15.955 1.00 87.31 120 LEU A N 1
ATOM 928 C CA . LEU A 1 120 ? -9.789 -3.610 15.781 1.00 87.31 120 LEU A CA 1
ATOM 929 C C . LEU A 1 120 ? -10.185 -4.344 17.073 1.00 87.31 120 LEU A C 1
ATOM 931 O O . LEU A 1 120 ? -11.364 -4.274 17.425 1.00 87.31 120 LEU A O 1
ATOM 935 N N . PRO A 1 121 ? -9.274 -5.004 17.820 1.00 85.69 121 PRO A N 1
ATOM 936 C CA . PRO A 1 121 ? -9.674 -5.679 19.052 1.00 85.69 121 PRO A CA 1
ATOM 937 C C . PRO A 1 121 ? -10.194 -4.701 20.111 1.00 85.69 121 PRO A C 1
ATOM 939 O O . PRO A 1 121 ? -11.140 -5.031 20.823 1.00 85.69 121 PRO A O 1
ATOM 942 N N . ILE A 1 122 ? -9.641 -3.485 20.191 1.00 86.06 122 ILE A N 1
ATOM 943 C CA . ILE A 1 122 ? -10.107 -2.455 21.134 1.00 86.06 122 ILE A CA 1
ATOM 944 C C . ILE A 1 122 ? -11.528 -1.992 20.794 1.00 86.06 122 ILE A C 1
ATOM 946 O O . ILE A 1 122 ? -12.348 -1.839 21.702 1.00 86.06 122 ILE A O 1
ATOM 950 N N . ASN A 1 123 ? -11.833 -1.816 19.505 1.00 86.75 123 ASN A N 1
ATOM 951 C CA . ASN A 1 123 ? -13.166 -1.428 19.049 1.00 86.75 123 ASN A CA 1
ATOM 952 C C . ASN A 1 123 ? -14.197 -2.527 19.329 1.00 86.75 123 ASN A C 1
ATOM 954 O O . ASN A 1 123 ? -15.275 -2.225 19.838 1.00 86.75 123 ASN A O 1
ATOM 958 N N . ILE A 1 124 ? -13.846 -3.798 19.099 1.00 83.44 124 ILE A N 1
ATOM 959 C CA . ILE A 1 124 ? -14.732 -4.944 19.366 1.00 83.44 124 ILE A CA 1
ATOM 960 C C . ILE A 1 124 ? -15.031 -5.082 20.865 1.00 83.44 124 ILE A C 1
ATOM 962 O O . ILE A 1 124 ? -16.166 -5.357 21.242 1.00 83.44 124 ILE A O 1
ATOM 966 N N . LEU A 1 125 ? -14.043 -4.831 21.733 1.00 80.44 125 LEU A N 1
ATOM 967 C CA . LEU A 1 125 ? -14.209 -4.881 23.192 1.00 80.44 125 LEU A CA 1
ATOM 968 C C . LEU A 1 125 ? -15.024 -3.701 23.765 1.00 80.44 125 LEU A C 1
ATOM 970 O O . LEU A 1 125 ? -15.184 -3.584 24.987 1.00 80.44 125 LEU A O 1
ATOM 974 N N . GLY A 1 126 ? -15.494 -2.792 22.905 1.00 73.62 126 GLY A N 1
ATOM 975 C CA . GLY A 1 126 ? -16.365 -1.671 23.243 1.00 73.62 126 GLY A CA 1
ATOM 976 C C . GLY A 1 126 ? -17.674 -2.109 23.910 1.00 73.62 126 GLY A C 1
ATOM 977 O O . GLY A 1 126 ? -18.228 -3.166 23.626 1.00 73.62 126 GLY A O 1
ATOM 978 N N . SER A 1 127 ? -18.163 -1.287 24.839 1.00 67.44 127 SER A N 1
ATOM 979 C CA . SER A 1 127 ? -19.242 -1.660 25.767 1.00 67.44 127 SER A CA 1
ATOM 980 C C . SER A 1 127 ? -20.652 -1.314 25.268 1.00 67.44 127 SER A C 1
ATOM 982 O O . SER A 1 127 ? -21.606 -1.469 26.026 1.00 67.44 127 SER A O 1
ATOM 984 N N . LYS A 1 128 ? -20.799 -0.819 24.028 1.00 72.62 128 LYS A N 1
ATOM 985 C CA . LYS A 1 128 ? -22.093 -0.384 23.467 1.00 72.62 128 LYS A CA 1
ATOM 986 C C . LYS A 1 128 ? -22.888 -1.493 22.773 1.00 72.62 128 LYS A C 1
ATOM 988 O O . LYS A 1 128 ? -24.010 -1.240 22.347 1.00 72.62 128 LYS A O 1
ATOM 993 N N . GLY A 1 129 ? -22.338 -2.706 22.666 1.00 72.00 129 GLY A N 1
ATOM 994 C CA . GLY A 1 129 ? -23.054 -3.861 22.113 1.00 72.00 129 GLY A CA 1
ATOM 995 C C . GLY A 1 129 ? -23.439 -3.707 20.637 1.00 72.00 129 GLY A C 1
ATOM 996 O O . GLY A 1 129 ? -24.396 -4.336 20.181 1.00 72.00 129 GLY A O 1
ATOM 997 N N . LEU A 1 130 ? -22.727 -2.862 19.879 1.00 77.19 130 LEU A N 1
ATOM 998 C CA . LEU A 1 130 ? -22.938 -2.753 18.439 1.00 77.19 130 LEU A CA 1
ATOM 999 C C . LEU A 1 130 ? -22.488 -4.056 17.769 1.00 77.19 130 LEU A C 1
ATOM 1001 O O . LEU A 1 130 ? -21.485 -4.656 18.147 1.00 77.19 130 LEU A O 1
ATOM 1005 N N . THR A 1 131 ? -23.244 -4.502 16.770 1.00 76.69 131 THR A N 1
ATOM 1006 C CA . THR A 1 131 ? -22.998 -5.753 16.042 1.00 76.69 131 THR A CA 1
ATOM 1007 C C . THR A 1 131 ? -22.888 -5.470 14.544 1.00 76.69 131 THR A C 1
ATOM 1009 O O . THR A 1 131 ? -23.343 -4.431 14.071 1.00 76.69 131 THR A O 1
ATOM 1012 N N . GLY A 1 132 ? -22.249 -6.362 13.783 1.00 81.25 132 GLY A N 1
ATOM 1013 C CA . GLY A 1 132 ? -21.945 -6.115 12.367 1.00 81.25 132 GLY A CA 1
ATOM 1014 C C . GLY A 1 132 ? -20.761 -5.158 12.167 1.00 81.25 132 GLY A C 1
ATOM 1015 O O . GLY A 1 132 ? -19.846 -5.119 12.990 1.00 81.25 132 GLY A O 1
ATOM 1016 N N . LEU A 1 133 ? -20.771 -4.383 11.077 1.00 81.56 133 LEU A N 1
ATOM 1017 C CA . LEU A 1 133 ? -19.685 -3.448 10.726 1.00 81.56 133 LEU A CA 1
ATOM 1018 C C . LEU A 1 133 ? -19.514 -2.312 11.745 1.00 81.56 133 LEU A C 1
ATOM 1020 O O . LEU A 1 133 ? -18.400 -1.833 11.949 1.00 81.56 133 LEU A O 1
ATOM 1024 N N . ASP A 1 134 ? -20.587 -1.936 12.440 1.00 82.56 134 ASP A N 1
ATOM 1025 C CA . ASP A 1 134 ? -20.569 -0.848 13.423 1.00 82.56 134 ASP A CA 1
ATOM 1026 C C . ASP A 1 134 ? -19.751 -1.194 14.676 1.00 82.56 134 ASP A C 1
ATOM 1028 O O . ASP A 1 134 ? -19.280 -0.300 15.379 1.00 82.56 134 ASP A O 1
ATOM 1032 N N . SER A 1 135 ? -19.513 -2.487 14.925 1.00 81.62 135 SER A N 1
ATOM 1033 C CA . SER A 1 135 ? -18.661 -2.962 16.023 1.00 81.62 135 SER A CA 1
ATOM 1034 C C . SER A 1 135 ? -17.172 -2.652 15.813 1.00 81.62 135 SER A C 1
ATOM 1036 O O . SER A 1 135 ? -16.424 -2.519 16.778 1.00 81.62 135 SER A O 1
ATOM 1038 N N . LEU A 1 136 ? -16.741 -2.501 14.554 1.00 84.38 136 LEU A N 1
ATOM 1039 C CA . LEU A 1 136 ? -15.358 -2.177 14.188 1.00 84.38 136 LEU A CA 1
ATOM 1040 C C . LEU A 1 136 ? -15.089 -0.670 14.213 1.00 84.38 136 LEU A C 1
ATOM 1042 O O . LEU A 1 136 ? -13.941 -0.248 14.078 1.00 84.38 136 LEU A O 1
ATOM 1046 N N . SER A 1 137 ? -16.133 0.144 14.370 1.00 84.88 137 SER A N 1
ATOM 1047 C CA . SER A 1 137 ? -16.031 1.597 14.431 1.00 84.88 137 SER A CA 1
ATOM 1048 C C . SER A 1 137 ? -15.712 2.074 15.848 1.00 84.88 137 SER A C 1
ATOM 1050 O O . SER A 1 137 ? -16.126 1.472 16.840 1.00 84.88 137 SER A O 1
ATOM 1052 N N . ILE A 1 138 ? -15.054 3.233 15.947 1.00 83.81 138 ILE A N 1
ATOM 1053 C CA . ILE A 1 138 ? -14.838 3.938 17.221 1.00 83.81 138 ILE A CA 1
ATOM 1054 C C . ILE A 1 138 ? -16.163 4.246 17.942 1.00 83.81 138 ILE A C 1
ATOM 1056 O O . ILE A 1 138 ? -16.186 4.401 19.161 1.00 83.81 138 ILE A O 1
ATOM 1060 N N . GLY A 1 139 ? -17.281 4.269 17.206 1.00 81.19 139 GLY A N 1
ATOM 1061 C CA . GLY A 1 139 ? -18.626 4.447 17.753 1.00 81.19 139 GLY A CA 1
ATOM 1062 C C . GLY A 1 139 ? -19.045 3.388 18.780 1.00 81.19 139 GLY A C 1
ATOM 1063 O O . GLY A 1 139 ? -19.895 3.691 19.618 1.00 81.19 139 GLY A O 1
ATOM 1064 N N . ASN A 1 140 ? -18.433 2.193 18.773 1.00 83.38 140 ASN A N 1
ATOM 1065 C CA . ASN A 1 140 ? -18.692 1.143 19.768 1.00 83.38 140 ASN A CA 1
ATOM 1066 C C . ASN A 1 140 ? -17.997 1.399 21.124 1.00 83.38 140 ASN A C 1
ATOM 1068 O O . ASN A 1 140 ? -18.344 0.785 22.138 1.00 83.38 140 ASN A O 1
ATOM 1072 N N . VAL A 1 141 ? -17.032 2.322 21.172 1.00 83.06 141 VAL A N 1
ATOM 1073 C CA . VAL A 1 141 ? -16.338 2.717 22.403 1.00 83.06 141 VAL A CA 1
ATOM 1074 C C . VAL A 1 141 ? -17.152 3.793 23.132 1.00 83.06 141 VAL A C 1
ATOM 1076 O O . VAL A 1 141 ? -17.774 4.670 22.523 1.00 83.06 141 VAL A O 1
ATOM 1079 N N . ASP A 1 142 ? -17.202 3.703 24.461 1.00 79.00 142 ASP A N 1
ATOM 1080 C CA . ASP A 1 142 ? -17.882 4.701 25.285 1.00 79.00 142 ASP A CA 1
ATOM 1081 C C . ASP A 1 142 ? -17.030 5.967 25.456 1.00 79.00 142 ASP A C 1
ATOM 1083 O O . ASP A 1 142 ? -15.826 5.886 25.709 1.00 79.00 142 ASP A O 1
ATOM 1087 N N . SER A 1 143 ? -17.662 7.139 25.355 1.00 72.69 143 SER A N 1
ATOM 1088 C CA . SER A 1 143 ? -16.978 8.439 25.316 1.00 72.69 143 SER A CA 1
ATOM 1089 C C . SER A 1 143 ? -16.282 8.801 26.630 1.00 72.69 143 SER A C 1
ATOM 1091 O O . SER A 1 143 ? -15.370 9.623 26.637 1.00 72.69 143 SER A O 1
ATOM 1093 N N . LYS A 1 144 ? -16.690 8.187 27.748 1.00 74.12 144 LYS A N 1
ATOM 1094 C CA . LYS A 1 144 ? -16.089 8.399 29.073 1.00 74.12 144 LYS A CA 1
ATOM 1095 C C . LYS A 1 144 ? -14.937 7.426 29.366 1.00 74.12 144 LYS A C 1
ATOM 1097 O O . LYS A 1 144 ? -14.286 7.529 30.404 1.00 74.12 144 LYS A O 1
ATOM 1102 N N . SER A 1 145 ? -14.685 6.460 28.481 1.00 77.81 145 SER A N 1
ATOM 1103 C CA . SER A 1 145 ? -13.696 5.408 28.705 1.00 77.81 145 SER A CA 1
ATOM 1104 C C . SER A 1 145 ? -12.274 5.863 28.366 1.00 77.81 145 SER A C 1
ATOM 1106 O O . SER A 1 145 ? -12.031 6.495 27.338 1.00 77.81 145 SER A O 1
ATOM 1108 N N . SER A 1 146 ? -11.295 5.445 29.176 1.00 79.31 146 SER A N 1
ATOM 1109 C CA . SER A 1 146 ? -9.862 5.680 28.928 1.00 79.31 146 SER A CA 1
ATOM 1110 C C . SER A 1 146 ? -9.340 5.022 27.642 1.00 79.31 146 SER A C 1
ATOM 1112 O O . SER A 1 146 ? -8.249 5.346 27.183 1.00 79.31 146 SER A O 1
ATOM 1114 N N . ARG A 1 147 ? -10.126 4.140 27.013 1.00 79.25 147 ARG A N 1
ATOM 1115 C CA . ARG A 1 147 ? -9.780 3.427 25.772 1.00 79.25 147 ARG A CA 1
ATOM 1116 C C . ARG A 1 147 ? -9.576 4.359 24.571 1.00 79.25 147 ARG A C 1
ATOM 1118 O O . ARG A 1 147 ? -8.773 4.041 23.699 1.00 79.25 147 ARG A O 1
ATOM 1125 N N . LEU A 1 148 ? -10.211 5.537 24.554 1.00 83.81 148 LEU A N 1
ATOM 1126 C CA . LEU A 1 148 ? -10.014 6.536 23.493 1.00 83.81 148 LEU A CA 1
ATOM 1127 C C . LEU A 1 148 ? -8.576 7.076 23.436 1.00 83.81 148 LEU A C 1
ATOM 1129 O O . LEU A 1 148 ? -8.082 7.393 22.354 1.00 83.81 148 LEU A O 1
ATOM 1133 N N . TRP A 1 149 ? -7.864 7.099 24.567 1.00 88.31 149 TRP A N 1
ATOM 1134 C CA . TRP A 1 149 ? -6.457 7.509 24.603 1.00 88.31 149 TRP A CA 1
ATOM 1135 C C . TRP A 1 149 ? -5.546 6.579 23.805 1.00 88.31 149 TRP A C 1
ATOM 1137 O O . TRP A 1 149 ? -4.524 7.032 23.293 1.00 88.31 149 TRP A O 1
ATOM 1147 N N . VAL A 1 150 ? -5.924 5.308 23.628 1.00 88.81 150 VAL A N 1
ATOM 1148 C CA . VAL A 1 150 ? -5.144 4.374 22.806 1.00 88.81 150 VAL A CA 1
ATOM 1149 C C . VAL A 1 150 ? -5.178 4.783 21.335 1.00 88.81 150 VAL A C 1
ATOM 1151 O O . VAL A 1 150 ? -4.147 4.728 20.670 1.00 88.81 150 VAL A O 1
ATOM 1154 N N . HIS A 1 151 ? -6.315 5.277 20.837 1.00 88.12 151 HIS A N 1
ATOM 1155 C CA . HIS A 1 151 ? -6.407 5.797 19.470 1.00 88.12 151 HIS A CA 1
ATOM 1156 C C . HIS A 1 151 ? -5.520 7.027 19.275 1.00 88.12 151 HIS A C 1
ATOM 1158 O O . HIS A 1 151 ? -4.813 7.123 18.273 1.00 88.12 151 HIS A O 1
ATOM 1164 N N . VAL A 1 152 ? -5.523 7.942 20.250 1.00 91.94 152 VAL A N 1
ATOM 1165 C CA . VAL A 1 152 ? -4.688 9.151 20.219 1.00 91.94 152 VAL A CA 1
ATOM 1166 C C . VAL A 1 152 ? -3.204 8.784 20.258 1.00 91.94 152 VAL A C 1
ATOM 1168 O O . VAL A 1 152 ? -2.430 9.277 19.440 1.00 91.94 152 VAL A O 1
ATOM 1171 N N . GLY A 1 153 ? -2.809 7.878 21.156 1.00 92.62 153 GLY A N 1
ATOM 1172 C CA . GLY A 1 153 ? -1.431 7.399 21.264 1.00 92.62 153 GLY A CA 1
ATOM 1173 C C . GLY A 1 153 ? -0.959 6.676 20.003 1.00 92.62 153 GLY A C 1
ATOM 1174 O O . GLY A 1 153 ? 0.128 6.961 19.504 1.00 92.62 153 GLY A O 1
ATOM 1175 N N . PHE A 1 154 ? -1.795 5.799 19.438 1.00 93.38 154 PHE A N 1
ATOM 1176 C CA . PHE A 1 154 ? -1.509 5.126 18.171 1.00 93.38 154 PHE A CA 1
ATOM 1177 C C . PHE A 1 154 ? -1.328 6.129 17.031 1.00 93.38 154 PHE A C 1
ATOM 1179 O O . PHE A 1 154 ? -0.359 6.033 16.283 1.00 93.38 154 PHE A O 1
ATOM 1186 N N . PHE A 1 155 ? -2.230 7.107 16.912 1.00 93.38 155 PHE A N 1
ATOM 1187 C CA . PHE A 1 155 ? -2.140 8.139 15.884 1.00 93.38 155 PHE A CA 1
ATOM 1188 C C . PHE A 1 155 ? -0.858 8.964 16.027 1.00 93.38 155 PHE A C 1
ATOM 1190 O O . PHE A 1 155 ? -0.132 9.134 15.050 1.00 93.38 155 PHE A O 1
ATOM 1197 N N . ALA A 1 156 ? -0.531 9.415 17.240 1.00 95.31 156 ALA A N 1
ATOM 1198 C CA . ALA A 1 156 ? 0.697 10.160 17.501 1.00 95.31 156 ALA A CA 1
ATOM 1199 C C . ALA A 1 156 ? 1.948 9.344 17.132 1.00 95.31 156 ALA A C 1
ATOM 1201 O O . ALA A 1 156 ? 2.834 9.849 16.440 1.00 95.31 156 ALA A O 1
ATOM 1202 N N . LEU A 1 157 ? 1.998 8.067 17.524 1.00 95.00 157 LEU A N 1
ATOM 1203 C CA . LEU A 1 157 ? 3.100 7.165 17.187 1.00 95.00 157 LEU A CA 1
ATOM 1204 C C . LEU A 1 157 ? 3.203 6.936 15.676 1.00 95.00 157 LEU A C 1
ATOM 1206 O O . LEU A 1 157 ? 4.299 7.013 15.123 1.00 95.00 157 LEU A O 1
ATOM 1210 N N . ALA A 1 158 ? 2.078 6.697 14.998 1.00 95.12 158 ALA A N 1
ATOM 1211 C CA . ALA A 1 158 ? 2.039 6.521 13.552 1.00 95.12 158 ALA A CA 1
ATOM 1212 C C . ALA A 1 158 ? 2.539 7.780 12.828 1.00 95.12 158 ALA A C 1
ATOM 1214 O O . ALA A 1 158 ? 3.348 7.666 11.911 1.00 95.12 158 ALA A O 1
ATOM 1215 N N . VAL A 1 159 ? 2.138 8.977 13.270 1.00 95.69 159 VAL A N 1
ATOM 1216 C CA . VAL A 1 159 ? 2.615 10.250 12.707 1.00 95.69 159 VAL A CA 1
ATOM 1217 C C . VAL A 1 159 ? 4.124 10.401 12.890 1.00 95.69 159 VAL A C 1
ATOM 1219 O O . VAL A 1 159 ? 4.822 10.652 11.909 1.00 95.69 159 VAL A O 1
ATOM 1222 N N . VAL A 1 160 ? 4.652 10.184 14.098 1.00 96.38 160 VAL A N 1
ATOM 1223 C CA . VAL A 1 160 ? 6.102 10.257 14.357 1.00 96.38 160 VAL A CA 1
ATOM 1224 C C . VAL A 1 160 ? 6.866 9.255 13.490 1.00 96.38 160 VAL A C 1
ATOM 1226 O O . VAL A 1 160 ? 7.855 9.622 12.856 1.00 96.38 160 VAL A O 1
ATOM 1229 N N . TRP A 1 161 ? 6.380 8.016 13.401 1.00 95.19 161 TRP A N 1
ATOM 1230 C CA . TRP A 1 161 ? 6.961 6.978 12.551 1.00 95.19 161 TRP A CA 1
ATOM 1231 C C . TRP A 1 161 ? 6.958 7.376 11.071 1.00 95.19 161 TRP A C 1
ATOM 1233 O O . TRP A 1 161 ? 7.997 7.325 10.414 1.00 95.19 161 TRP A O 1
ATOM 1243 N N . THR A 1 162 ? 5.813 7.824 10.546 1.00 95.38 162 THR A N 1
ATOM 1244 C CA . THR A 1 162 ? 5.700 8.255 9.145 1.00 95.38 162 THR A CA 1
ATOM 1245 C C . THR A 1 162 ? 6.633 9.423 8.842 1.00 95.38 162 THR A C 1
ATOM 1247 O O . THR A 1 162 ? 7.324 9.393 7.825 1.00 95.38 162 THR A O 1
ATOM 1250 N N . MET A 1 163 ? 6.730 10.408 9.742 1.00 95.25 163 MET A N 1
ATOM 1251 C CA . MET A 1 163 ? 7.654 11.528 9.585 1.00 95.25 163 MET A CA 1
ATOM 1252 C C . MET A 1 163 ? 9.106 11.080 9.610 1.00 95.25 163 MET A C 1
ATOM 1254 O O . MET A 1 163 ? 9.892 11.528 8.779 1.00 95.25 163 MET A O 1
ATOM 1258 N N . TRP A 1 164 ? 9.467 10.160 10.502 1.00 95.50 164 TRP A N 1
ATOM 1259 C CA . TRP A 1 164 ? 10.811 9.598 10.535 1.00 95.50 164 TRP A CA 1
ATOM 1260 C C . TRP A 1 164 ? 11.165 8.880 9.223 1.00 95.50 164 TRP A C 1
ATOM 1262 O O . TRP A 1 164 ? 12.228 9.139 8.657 1.00 95.50 164 TRP A O 1
ATOM 1272 N N . CYS A 1 165 ? 10.257 8.059 8.684 1.00 94.81 165 CYS A N 1
ATOM 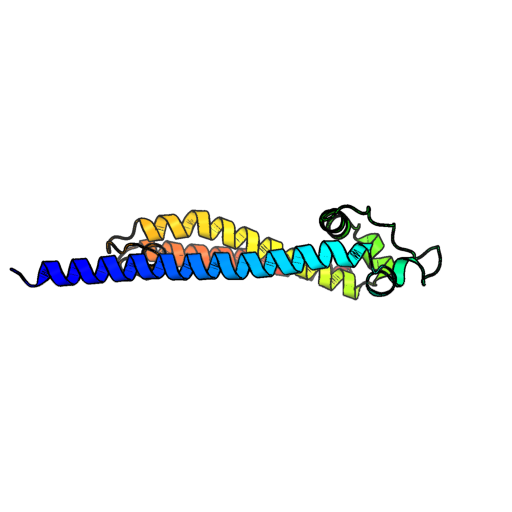1273 C CA . CYS A 1 165 ? 10.441 7.399 7.389 1.00 94.81 165 CYS A CA 1
ATOM 1274 C C . CYS A 1 165 ? 10.593 8.403 6.235 1.00 94.81 165 CYS A C 1
ATOM 1276 O O . CYS A 1 165 ? 11.482 8.247 5.399 1.00 94.81 165 CYS A O 1
ATOM 1278 N N . ILE A 1 166 ? 9.755 9.446 6.198 1.00 94.31 166 ILE A N 1
ATOM 1279 C CA . ILE A 1 166 ? 9.799 10.482 5.157 1.00 94.31 166 ILE A CA 1
ATOM 1280 C C . ILE A 1 166 ? 11.104 11.278 5.240 1.00 94.31 166 ILE A C 1
ATOM 1282 O O . ILE A 1 166 ? 11.763 11.466 4.223 1.00 94.31 166 ILE A O 1
ATOM 1286 N N . VAL A 1 167 ? 11.515 11.718 6.431 1.00 94.31 167 VAL A N 1
ATOM 1287 C CA . VAL A 1 167 ? 12.767 12.470 6.618 1.00 94.31 167 VAL A CA 1
ATOM 1288 C C . VAL A 1 167 ? 13.982 11.611 6.281 1.00 94.31 167 VAL A C 1
ATOM 1290 O O . VAL A 1 167 ? 14.912 12.103 5.643 1.00 94.31 167 VAL A O 1
ATOM 1293 N N . GLY A 1 168 ? 13.983 10.336 6.679 1.00 92.44 168 GLY A N 1
ATOM 1294 C CA . GLY A 1 168 ? 15.044 9.394 6.322 1.00 92.44 168 GLY A CA 1
ATOM 1295 C C . GLY A 1 168 ? 15.203 9.272 4.809 1.00 92.44 168 GLY A C 1
ATOM 1296 O O . GLY A 1 168 ? 16.314 9.369 4.291 1.00 92.44 168 GLY A O 1
ATOM 1297 N N . GLU A 1 169 ? 14.089 9.164 4.093 1.00 92.44 169 GLU A N 1
ATOM 1298 C CA . GLU A 1 169 ? 14.107 9.100 2.639 1.00 92.44 169 GLU A CA 1
ATOM 1299 C C . GLU A 1 169 ? 14.507 10.436 1.989 1.00 92.44 169 GLU A C 1
ATOM 1301 O O . GLU A 1 169 ? 15.336 10.455 1.081 1.00 92.44 169 GLU A O 1
ATOM 1306 N N . LEU A 1 170 ? 13.992 11.566 2.487 1.00 90.94 170 LEU A N 1
ATOM 1307 C CA . LEU A 1 170 ? 14.357 12.909 2.018 1.00 90.94 170 LEU A CA 1
ATOM 1308 C C . LEU A 1 170 ? 15.853 13.180 2.141 1.00 90.94 170 LEU A C 1
ATOM 1310 O O . LEU A 1 170 ? 16.443 13.733 1.217 1.00 90.94 170 LEU A O 1
ATOM 1314 N N . ARG A 1 171 ? 16.486 12.744 3.235 1.00 90.94 171 ARG A N 1
ATOM 1315 C CA . ARG A 1 171 ? 17.946 12.840 3.389 1.00 90.94 171 ARG A CA 1
ATOM 1316 C C . ARG A 1 171 ? 18.672 12.075 2.291 1.00 90.94 171 ARG A C 1
ATOM 1318 O O . ARG A 1 171 ? 19.638 12.574 1.720 1.00 90.94 171 ARG A O 1
ATOM 1325 N N . ILE A 1 172 ? 18.192 10.880 1.962 1.00 87.38 172 ILE A N 1
ATOM 1326 C CA . ILE A 1 172 ? 18.784 10.083 0.891 1.00 87.38 172 ILE A CA 1
ATOM 1327 C C . ILE A 1 172 ? 18.575 10.780 -0.462 1.00 87.38 172 ILE A C 1
ATOM 1329 O O . ILE A 1 172 ? 19.517 10.862 -1.245 1.00 87.38 172 ILE A O 1
ATOM 1333 N N . TYR A 1 173 ? 17.410 11.385 -0.707 1.00 86.94 173 TYR A N 1
ATOM 1334 C CA . TYR A 1 173 ? 17.176 12.180 -1.917 1.00 86.94 173 TYR A CA 1
ATOM 1335 C C . TYR A 1 173 ? 18.111 13.383 -2.039 1.00 86.94 173 TYR A C 1
ATOM 1337 O O . TYR A 1 173 ? 18.626 13.629 -3.127 1.00 86.94 173 TYR A O 1
ATOM 1345 N N . THR A 1 174 ? 18.377 14.103 -0.946 1.00 88.69 174 THR A N 1
ATOM 1346 C CA . THR A 1 174 ? 19.323 15.230 -0.965 1.00 88.69 174 THR A CA 1
ATOM 1347 C C . THR A 1 174 ? 20.767 14.799 -1.202 1.00 88.69 174 THR A C 1
ATOM 1349 O O . THR A 1 174 ? 21.542 15.592 -1.711 1.00 88.69 174 THR A O 1
ATOM 1352 N N . HIS A 1 175 ? 21.132 13.561 -0.858 1.00 86.38 175 HIS A N 1
ATOM 1353 C CA . HIS A 1 175 ? 22.470 13.026 -1.123 1.00 86.38 175 HIS A CA 1
ATOM 1354 C C . HIS A 1 175 ? 22.647 12.480 -2.547 1.00 86.38 175 HIS A C 1
ATOM 1356 O O . HIS A 1 175 ? 23.778 12.376 -3.012 1.00 86.38 175 HIS A O 1
ATOM 1362 N N . LEU A 1 176 ? 21.559 12.093 -3.224 1.00 78.31 176 LEU A N 1
ATOM 1363 C CA . LEU A 1 176 ? 21.597 11.567 -4.596 1.00 78.31 176 LEU A CA 1
ATOM 1364 C C . LEU A 1 176 ? 21.486 12.649 -5.683 1.00 78.31 176 LEU A C 1
ATOM 1366 O O . LEU A 1 176 ? 21.701 12.336 -6.856 1.00 78.31 176 LEU A O 1
ATOM 1370 N N . ARG A 1 177 ? 21.091 13.869 -5.314 1.00 72.69 177 ARG A N 1
ATOM 1371 C CA . ARG A 1 177 ? 20.955 15.023 -6.208 1.00 72.69 177 ARG A CA 1
ATOM 1372 C C . ARG A 1 177 ? 22.223 15.866 -6.201 1.00 72.69 177 ARG A C 1
ATOM 1374 O O . ARG A 1 177 ? 22.558 16.368 -7.296 1.00 72.69 177 ARG A O 1
#

Secondary structure (DSSP, 8-state):
--HHHHHHHHHHHHHHHHHHHHHHHHHHHHHHHHHHHHHHHHHHHH-HHHH-HHHHSS-GGGPPPPPPS-SSTHHHHHHT--HHHHHHHH-HHHHHHHHHHHHHHHHHHHHHHHHHHHHHHHHHT-TT---GGGGGSGGGS-TTSTTHHHHHHHHHHHHHHHHHHHHHHHHHHHHH-

Foldseek 3Di:
DPPVVVVVVVQVVVQVVVLVVVVVVVVVVVVVVVVVLQVCLVCCVVCCVVNPVQQPVDDPVQHDDDQDSDSCSVVVVVVVDDLVNCCVRVNPVSSLVVVVVVLVVVLCVVLVVVCVVPLQVLLLPADQPDDHPNSSDPNSHDPPDPSVVVVVVSVVVSVVVSVVSVVVSVVVVVVVD